Protein AF-A0A523IQF4-F1 (afdb_monomer_lite)

Secondary structure (DSSP, 8-state):
------------S-------------------HHHHHHHHHHHHHHHHHHHHHHHHHHHHHHHTTT-GGG-HHHHHHHHHHHHHHHHHHH-

Foldseek 3Di:
DDDDDDDDDDDDDDDDDDDDPPPDPPPPPCCDVVVVVVLVVQLVVLVVQLVVLVVVLVVQCVVVVNPVVSVVVSVVSNVVSVVSNVVSVVD

pLDDT: mean 75.74, std 21.33, range [42.34, 97.5]

Structure (mmCIF, N/CA/C/O backbone):
data_AF-A0A523IQF4-F1
#
_entry.id   AF-A0A523IQF4-F1
#
loop_
_atom_site.group_PDB
_atom_site.id
_atom_site.type_symbol
_atom_site.label_atom_id
_atom_site.label_alt_id
_atom_site.label_comp_id
_atom_site.label_asym_id
_atom_site.label_entity_id
_atom_site.label_seq_id
_atom_site.pdbx_PDB_ins_code
_atom_site.Cartn_x
_atom_site.Cartn_y
_atom_site.Cartn_z
_atom_site.occupancy
_atom_site.B_iso_or_equiv
_atom_site.auth_seq_id
_atom_site.auth_comp_id
_atom_site.auth_asym_id
_atom_site.auth_atom_id
_atom_site.pdbx_PDB_model_num
ATOM 1 N N . MET A 1 1 ? -54.817 -4.987 -25.267 1.00 45.91 1 MET A N 1
ATOM 2 C CA . MET A 1 1 ? -55.683 -6.123 -24.854 1.00 45.91 1 MET A CA 1
ATOM 3 C C . MET A 1 1 ? -54.756 -7.323 -24.716 1.00 45.91 1 MET A C 1
ATOM 5 O O . MET A 1 1 ? -54.039 -7.562 -25.669 1.00 45.91 1 MET A O 1
ATOM 9 N N . ARG A 1 2 ? -54.557 -8.036 -23.606 1.00 42.34 2 ARG A N 1
ATOM 10 C CA . ARG A 1 2 ? -55.343 -8.480 -22.432 1.00 42.34 2 ARG A CA 1
ATOM 11 C C . ARG A 1 2 ? -54.444 -8.251 -21.187 1.00 42.34 2 ARG A C 1
ATOM 13 O O . ARG A 1 2 ? -53.246 -8.444 -21.320 1.00 42.34 2 ARG A O 1
ATOM 20 N N . ARG A 1 3 ? -54.824 -7.691 -20.029 1.00 48.09 3 ARG A N 1
ATOM 21 C CA . ARG A 1 3 ? -55.879 -8.020 -19.043 1.00 48.09 3 ARG A CA 1
ATOM 22 C C . ARG A 1 3 ? -55.944 -9.502 -18.655 1.00 48.09 3 ARG A C 1
ATOM 24 O O . ARG A 1 3 ? -56.698 -10.240 -19.267 1.00 48.09 3 ARG A O 1
ATOM 31 N N . PHE A 1 4 ? -55.210 -9.853 -17.601 1.00 49.12 4 PHE A N 1
ATOM 32 C CA . PHE A 1 4 ? -55.544 -10.873 -16.595 1.00 49.12 4 PHE A CA 1
ATOM 33 C C . PHE A 1 4 ? -54.939 -10.349 -15.271 1.00 49.12 4 PHE A C 1
ATOM 35 O O . PHE A 1 4 ? -53.722 -10.284 -15.160 1.00 49.12 4 PHE A O 1
ATOM 42 N N . SER A 1 5 ? -55.668 -9.636 -14.400 1.00 45.59 5 SER A N 1
ATOM 43 C CA . SER A 1 5 ? -56.685 -10.116 -13.435 1.00 45.59 5 SER A CA 1
ATOM 44 C C . SER A 1 5 ? -56.166 -11.299 -12.612 1.00 45.59 5 SER A C 1
ATOM 46 O O . SER A 1 5 ? -56.110 -12.411 -13.118 1.00 45.59 5 SER A O 1
ATOM 48 N N . ILE A 1 6 ? -55.553 -11.025 -11.455 1.00 57.53 6 ILE A N 1
ATOM 49 C CA . ILE A 1 6 ? -56.139 -11.148 -10.099 1.00 57.53 6 ILE A CA 1
ATOM 50 C C . ILE A 1 6 ? -56.658 -12.563 -9.805 1.00 57.53 6 ILE A C 1
ATOM 52 O O . ILE A 1 6 ? -57.773 -12.902 -10.183 1.00 57.53 6 ILE A O 1
ATOM 56 N N . LEU A 1 7 ? -55.891 -13.314 -9.015 1.00 45.31 7 LEU A N 1
ATOM 57 C CA . LEU A 1 7 ? -56.393 -14.245 -8.000 1.00 45.31 7 LEU A CA 1
ATOM 58 C C . LEU A 1 7 ? -55.386 -14.181 -6.837 1.00 45.31 7 LEU A C 1
ATOM 60 O O . LEU A 1 7 ? -54.212 -14.464 -7.029 1.00 45.31 7 LEU A O 1
ATOM 64 N N . ALA A 1 8 ? -55.706 -13.520 -5.729 1.00 46.12 8 ALA A N 1
ATOM 65 C CA . ALA A 1 8 ? -56.632 -13.941 -4.676 1.00 46.12 8 ALA A CA 1
ATOM 66 C C . ALA A 1 8 ? -55.875 -14.633 -3.527 1.00 46.12 8 ALA A C 1
ATOM 68 O O . ALA A 1 8 ? -55.400 -15.753 -3.650 1.00 46.12 8 ALA A O 1
ATOM 69 N N . SER A 1 9 ? -55.867 -13.926 -2.394 1.00 50.06 9 SER A N 1
ATOM 70 C CA . SER A 1 9 ? -56.185 -14.496 -1.083 1.00 50.06 9 SER A CA 1
ATOM 71 C C . SER A 1 9 ? -55.169 -15.429 -0.426 1.00 50.06 9 SER A C 1
ATOM 73 O O . SER A 1 9 ? -55.341 -16.636 -0.456 1.00 50.06 9 SER A O 1
ATOM 75 N N . PHE A 1 10 ? -54.247 -14.849 0.346 1.00 47.56 10 PHE A N 1
ATOM 76 C CA . PHE A 1 10 ? -53.913 -15.366 1.681 1.00 47.56 10 PHE A CA 1
ATOM 77 C C . PHE A 1 10 ? -53.707 -14.183 2.639 1.00 47.56 10 PHE A C 1
ATOM 79 O O . PHE A 1 10 ? -52.598 -13.815 3.010 1.00 47.56 10 PHE A O 1
ATOM 86 N N . ILE A 1 11 ? -54.823 -13.535 2.989 1.00 56.22 11 ILE A N 1
ATOM 87 C CA . ILE A 1 11 ? -54.936 -12.797 4.249 1.00 56.22 11 ILE A CA 1
ATOM 88 C C . ILE A 1 11 ? -55.201 -13.852 5.321 1.00 56.22 11 ILE A C 1
ATOM 90 O O . ILE A 1 11 ? -56.102 -14.666 5.129 1.00 56.22 11 ILE A O 1
ATOM 94 N N . LEU A 1 12 ? -54.459 -13.758 6.426 1.00 47.59 12 LEU A N 1
ATOM 95 C CA . LEU A 1 12 ? -54.738 -14.220 7.796 1.00 47.59 12 LEU A CA 1
ATOM 96 C C . LEU A 1 12 ? -53.578 -15.042 8.354 1.00 47.59 12 LEU A C 1
ATOM 98 O O . LEU A 1 12 ? -53.064 -15.914 7.667 1.00 47.59 12 LEU A O 1
ATOM 102 N N . ILE A 1 13 ? -53.302 -14.809 9.649 1.00 54.47 13 ILE A N 1
ATOM 103 C CA . ILE A 1 13 ? -52.358 -15.517 10.539 1.00 54.47 13 ILE A CA 1
ATOM 104 C C . ILE A 1 13 ? -50.952 -14.865 10.451 1.00 54.47 13 ILE A C 1
ATOM 106 O O . ILE A 1 13 ? -50.214 -15.120 9.516 1.00 54.47 13 ILE A O 1
ATOM 110 N N . LEU A 1 14 ? -50.481 -13.959 11.320 1.00 48.38 14 LEU A N 1
ATOM 111 C CA . LEU A 1 14 ? -50.736 -13.716 12.742 1.00 48.38 14 LEU A CA 1
ATOM 112 C C . LEU A 1 14 ? -50.412 -12.256 13.106 1.00 48.38 14 LEU A C 1
ATOM 114 O O . LEU A 1 14 ? -49.251 -11.860 13.179 1.00 48.38 14 LEU A O 1
ATOM 118 N N . THR A 1 15 ? -51.432 -11.471 13.430 1.00 51.09 15 THR A N 1
ATOM 119 C CA . THR A 1 15 ? -51.321 -10.534 14.551 1.00 51.09 15 THR A CA 1
ATOM 120 C C . THR A 1 15 ? -51.575 -11.327 15.833 1.00 51.09 15 THR A C 1
ATOM 122 O O . THR A 1 15 ? -52.345 -12.283 15.808 1.00 51.09 15 THR A O 1
ATOM 125 N N . PHE A 1 16 ? -50.943 -10.915 16.933 1.00 53.59 16 PHE A N 1
ATOM 126 C CA . PHE A 1 16 ? -50.936 -11.541 18.266 1.00 53.59 16 PHE A CA 1
ATOM 127 C C . PHE A 1 16 ? -49.851 -12.591 18.517 1.00 53.59 16 PHE A C 1
ATOM 129 O O . PHE A 1 16 ? -50.133 -13.768 18.694 1.00 53.59 16 PHE A O 1
ATOM 136 N N . PHE A 1 17 ? -48.625 -12.114 18.739 1.00 50.00 17 PHE A N 1
ATOM 137 C CA . PHE A 1 17 ? -47.963 -12.454 19.998 1.00 50.00 17 PHE A CA 1
ATOM 138 C C . PHE A 1 17 ? -47.527 -11.168 20.707 1.00 50.00 17 PHE A C 1
ATOM 140 O O . PHE A 1 17 ? -46.860 -10.310 20.134 1.00 50.00 17 PHE A O 1
ATOM 147 N N . ALA A 1 18 ? -48.041 -11.044 21.930 1.00 50.19 18 ALA A N 1
ATOM 148 C CA . ALA A 1 18 ? -47.782 -10.071 22.984 1.00 50.19 18 ALA A CA 1
ATOM 149 C C . ALA A 1 18 ? -46.402 -9.383 22.889 1.00 50.19 18 ALA A C 1
ATOM 151 O O . ALA A 1 18 ? -45.382 -10.030 22.691 1.00 50.19 18 ALA A O 1
ATOM 152 N N . CYS A 1 19 ? -46.275 -8.064 23.066 1.00 50.06 19 CYS A N 1
ATOM 153 C CA . CYS A 1 19 ? -46.416 -7.391 24.367 1.00 50.06 19 CYS A CA 1
ATOM 154 C C . CYS A 1 19 ? -45.996 -8.276 25.561 1.00 50.06 19 CYS A C 1
ATOM 156 O O . CYS A 1 19 ? -46.699 -8.384 26.559 1.00 50.06 19 CYS A O 1
ATOM 158 N N . GLY A 1 20 ? -44.874 -8.980 25.420 1.00 43.06 20 GLY A N 1
ATOM 159 C CA . GLY A 1 20 ? -44.142 -9.579 26.522 1.00 43.06 20 GLY A CA 1
ATOM 160 C C . GLY A 1 20 ? -42.999 -8.647 26.886 1.00 43.06 20 GLY A C 1
ATOM 161 O O . GLY A 1 20 ? -42.110 -8.397 26.076 1.00 43.06 20 GLY A O 1
ATOM 162 N N . THR A 1 21 ? -43.036 -8.113 28.097 1.00 55.03 21 THR A N 1
ATOM 163 C CA . THR A 1 21 ? -41.935 -7.446 28.788 1.00 55.03 21 THR A CA 1
ATOM 164 C C . THR A 1 21 ? -40.707 -8.361 28.824 1.00 55.03 21 THR A C 1
ATOM 166 O O . THR A 1 21 ? -40.450 -9.044 29.811 1.00 55.03 21 THR A O 1
ATOM 169 N N . PHE A 1 22 ? -39.903 -8.364 27.760 1.00 49.12 22 PHE A N 1
ATOM 170 C CA . PHE A 1 22 ? -38.565 -8.941 27.809 1.00 49.12 22 PHE A CA 1
ATOM 171 C C . PHE A 1 22 ? -37.625 -7.924 28.456 1.00 49.12 22 PHE A C 1
ATOM 173 O O . PHE A 1 22 ? -36.854 -7.218 27.811 1.00 49.12 22 PHE A O 1
ATOM 180 N N . LYS A 1 23 ? -37.688 -7.867 29.789 1.00 52.84 23 LYS A N 1
ATOM 181 C CA . LYS A 1 23 ? -36.543 -7.484 30.613 1.00 52.84 23 LYS A CA 1
ATOM 182 C C . LYS A 1 23 ? -35.539 -8.640 30.540 1.00 52.84 23 LYS A C 1
ATOM 184 O O . LYS A 1 23 ? -35.364 -9.363 31.512 1.00 52.84 23 LYS A O 1
ATOM 189 N N . SER A 1 24 ? -34.915 -8.841 29.379 1.00 43.62 24 SER A N 1
ATOM 190 C CA . SER A 1 24 ? -33.633 -9.543 29.341 1.00 43.62 24 SER A CA 1
ATOM 191 C C . SER A 1 24 ? -32.571 -8.509 29.616 1.00 43.62 24 SER A C 1
ATOM 193 O O . SER A 1 24 ? -32.552 -7.452 28.982 1.00 43.62 24 SER A O 1
ATOM 195 N N . GLY A 1 25 ? -31.743 -8.812 30.612 1.00 48.06 25 GLY A N 1
ATOM 196 C CA . GLY A 1 25 ? -30.558 -8.053 30.953 1.00 48.06 25 GLY A CA 1
ATOM 197 C C . GLY A 1 25 ? -29.865 -7.614 29.680 1.00 48.06 25 GLY A C 1
ATOM 198 O O . GLY A 1 25 ? -29.606 -8.403 28.776 1.00 48.06 25 GLY A O 1
ATOM 199 N N . LYS A 1 26 ? -29.667 -6.308 29.606 1.00 42.72 26 LYS A N 1
ATOM 200 C CA . LYS A 1 26 ? -28.860 -5.645 28.612 1.00 42.72 26 LYS A CA 1
ATOM 201 C C . LYS A 1 26 ? -27.444 -6.207 28.791 1.00 42.72 26 LYS A C 1
ATOM 203 O O . LYS A 1 26 ? -26.624 -5.581 29.454 1.00 42.72 26 LYS A O 1
ATOM 208 N N . ASP A 1 27 ? -27.146 -7.358 28.195 1.00 49.44 27 ASP A N 1
ATOM 209 C CA . ASP A 1 27 ? -25.807 -7.640 27.694 1.00 49.44 27 ASP A CA 1
ATOM 210 C C . ASP A 1 27 ? -25.599 -6.647 26.548 1.00 49.44 27 ASP A C 1
ATOM 212 O O . ASP A 1 27 ? -25.586 -6.975 25.364 1.00 49.44 27 ASP A O 1
ATOM 216 N N . ILE A 1 28 ? -25.487 -5.360 26.910 1.00 45.75 28 ILE A N 1
ATOM 217 C CA . ILE A 1 28 ? -24.646 -4.481 26.131 1.00 45.75 28 ILE A CA 1
ATOM 218 C C . ILE A 1 28 ? -23.315 -5.202 26.242 1.00 45.75 28 ILE A C 1
ATOM 220 O O . ILE A 1 28 ? -22.696 -5.201 27.308 1.00 45.75 28 ILE A O 1
ATOM 224 N N . ALA A 1 29 ? -22.877 -5.835 25.161 1.00 55.03 29 ALA A N 1
ATOM 225 C CA . ALA A 1 29 ? -21.462 -5.829 24.888 1.00 55.03 29 ALA A CA 1
ATOM 226 C C . ALA A 1 29 ? -21.075 -4.357 25.035 1.00 55.03 29 ALA A C 1
ATOM 228 O O . ALA A 1 29 ? -21.409 -3.551 24.170 1.00 55.03 29 ALA A O 1
ATOM 229 N N . ILE A 1 30 ? -20.535 -3.969 26.199 1.00 47.12 30 ILE A N 1
ATOM 230 C CA . ILE A 1 30 ? -19.965 -2.646 26.409 1.00 47.12 30 ILE A CA 1
ATOM 231 C C . ILE A 1 30 ? -18.742 -2.655 25.505 1.00 47.12 30 ILE A C 1
ATOM 233 O O . ILE A 1 30 ? -17.608 -2.892 25.930 1.00 47.12 30 ILE A O 1
ATOM 237 N N . ASP A 1 31 ? -18.993 -2.469 24.216 1.00 50.81 31 ASP A N 1
ATOM 238 C CA . ASP A 1 31 ? -18.011 -1.994 23.290 1.00 50.81 31 ASP A CA 1
ATOM 239 C C . ASP A 1 31 ? -17.719 -0.595 23.807 1.00 50.81 31 ASP A C 1
ATOM 241 O O . ASP A 1 31 ? -18.504 0.343 23.670 1.00 50.81 31 ASP A O 1
ATOM 245 N N . SER A 1 32 ? -16.703 -0.523 24.667 1.00 53.22 32 SER A N 1
ATOM 246 C CA . SER A 1 32 ? -16.362 0.716 25.338 1.00 53.22 32 SER A CA 1
ATOM 247 C C . SER A 1 32 ? -16.156 1.765 24.246 1.00 53.22 32 SER A C 1
ATOM 249 O O . SER A 1 32 ? -15.474 1.462 23.268 1.00 53.22 32 SER A O 1
ATOM 251 N N . PRO A 1 33 ? -16.629 3.009 24.404 1.00 58.84 33 PRO A N 1
ATOM 252 C CA . PRO A 1 33 ? -16.344 4.082 23.443 1.00 58.84 33 PRO A CA 1
ATOM 253 C C . PRO A 1 33 ? -14.830 4.253 23.186 1.00 58.84 33 PRO A C 1
ATOM 255 O O . PRO A 1 33 ? -14.397 4.738 22.142 1.00 58.84 33 PRO A O 1
ATOM 258 N N . ILE A 1 34 ? -14.000 3.780 24.120 1.00 62.41 34 ILE A N 1
ATOM 259 C CA . ILE A 1 34 ? -12.544 3.645 24.003 1.00 62.41 34 ILE A CA 1
ATOM 260 C C . ILE A 1 34 ? -12.113 2.623 22.926 1.00 62.41 34 ILE A C 1
ATOM 262 O O . ILE A 1 34 ? -11.139 2.859 22.219 1.00 62.41 34 ILE A O 1
ATOM 266 N N . LYS A 1 35 ? -12.798 1.483 22.784 1.00 63.22 35 LYS A N 1
ATOM 267 C CA . LYS A 1 35 ? -12.494 0.459 21.769 1.00 63.22 35 LYS A CA 1
ATOM 268 C C . LYS A 1 35 ? -12.878 0.939 20.372 1.00 63.22 35 LYS A C 1
ATOM 270 O O . LYS A 1 35 ? -12.064 0.846 19.457 1.00 63.22 35 LYS A O 1
ATOM 275 N N . GLU A 1 36 ? -14.055 1.545 20.236 1.00 69.25 36 GLU A N 1
ATOM 276 C CA . GLU A 1 36 ? -14.519 2.107 18.964 1.00 69.25 36 GLU A CA 1
ATOM 277 C C . GLU A 1 36 ? -13.635 3.278 18.498 1.00 69.25 36 GLU A C 1
ATOM 279 O O . GLU A 1 36 ? -13.251 3.347 17.330 1.00 69.25 36 GLU A O 1
ATOM 284 N N . SER A 1 37 ? -13.243 4.177 19.410 1.00 71.12 37 SER A N 1
ATOM 285 C CA . SER A 1 37 ? -12.313 5.271 19.087 1.00 71.12 37 SER A CA 1
ATOM 286 C C . SER A 1 37 ? -10.921 4.769 18.697 1.00 71.12 37 SER A C 1
ATOM 288 O O . SER A 1 37 ? -10.364 5.260 17.716 1.00 71.12 37 SER A O 1
ATOM 290 N N . ARG A 1 38 ? -10.382 3.751 19.384 1.00 76.25 38 ARG A N 1
ATOM 291 C CA . ARG A 1 38 ? -9.111 3.110 19.000 1.00 76.25 38 ARG A CA 1
ATOM 292 C C . ARG A 1 38 ? -9.196 2.450 17.629 1.00 76.25 38 ARG A C 1
ATOM 294 O O . ARG A 1 38 ? -8.311 2.668 16.814 1.00 76.25 38 ARG A O 1
ATOM 301 N N . LYS A 1 39 ? -10.272 1.714 17.338 1.00 80.69 39 LYS A N 1
ATOM 302 C CA . LYS A 1 39 ? -10.494 1.095 16.022 1.00 80.69 39 LYS A CA 1
ATOM 303 C C . LYS A 1 39 ? -10.553 2.143 14.91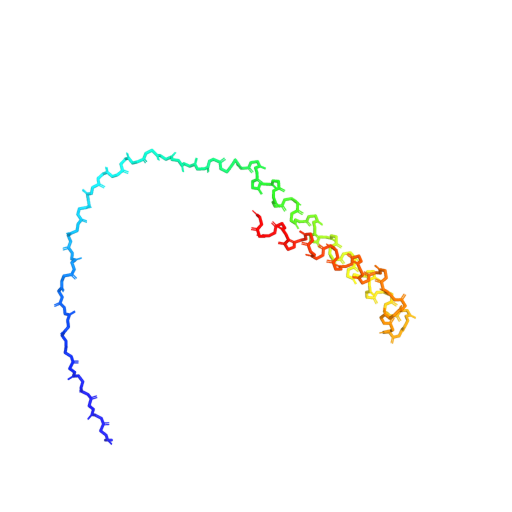0 1.00 80.69 39 LYS A C 1
ATOM 305 O O . LYS A 1 39 ? -9.879 1.995 13.895 1.00 80.69 39 LYS A O 1
ATOM 310 N N . LYS A 1 40 ? -11.287 3.241 15.121 1.00 80.56 40 LYS A N 1
ATOM 311 C CA . LYS A 1 40 ? -11.345 4.378 14.184 1.00 80.56 40 LYS A CA 1
ATOM 312 C C . LYS A 1 40 ? -9.972 5.020 13.963 1.00 80.56 40 LYS A C 1
ATOM 314 O O . LYS A 1 40 ? -9.625 5.332 12.826 1.00 80.56 40 LYS A O 1
ATOM 319 N N . GLN A 1 41 ? -9.181 5.186 15.022 1.00 85.81 41 GLN A N 1
ATOM 320 C CA . GLN A 1 41 ? -7.822 5.718 14.926 1.00 85.81 41 GLN A CA 1
ATOM 321 C C . GLN A 1 41 ? -6.893 4.772 14.150 1.00 85.81 41 GLN A C 1
ATOM 323 O O . GLN A 1 41 ? -6.189 5.227 13.249 1.00 85.81 41 GLN A O 1
ATOM 328 N N . SER A 1 42 ? -6.928 3.470 14.445 1.00 87.31 42 SER A N 1
ATOM 329 C CA . SER A 1 42 ? -6.136 2.458 13.736 1.00 87.31 42 SER A CA 1
ATOM 330 C C . SER A 1 42 ? -6.516 2.374 12.258 1.00 87.31 42 SER A C 1
ATOM 332 O O . SER A 1 42 ? -5.635 2.411 11.407 1.00 87.31 42 SER A O 1
ATOM 334 N N . LEU A 1 43 ? -7.813 2.375 11.932 1.00 90.38 43 LEU A N 1
ATOM 335 C CA . LEU A 1 43 ? -8.297 2.418 10.547 1.00 90.38 43 LEU A CA 1
ATOM 336 C C . LEU A 1 43 ? -7.851 3.683 9.810 1.00 90.38 43 LEU A C 1
ATOM 338 O O . LEU A 1 43 ? -7.470 3.616 8.644 1.00 90.38 43 LEU A O 1
ATOM 342 N N . SER A 1 44 ? -7.885 4.840 10.478 1.00 91.75 44 SER A N 1
ATOM 343 C CA . SER A 1 44 ? -7.402 6.090 9.889 1.00 91.75 44 SER A CA 1
ATOM 344 C C . SER A 1 44 ? -5.902 6.041 9.604 1.00 91.75 44 SER A C 1
ATOM 346 O O . SER A 1 44 ? -5.472 6.574 8.583 1.00 91.75 44 SER A O 1
ATOM 348 N N . LYS A 1 45 ? -5.108 5.435 10.493 1.00 92.88 45 LYS A N 1
ATOM 349 C CA . LYS A 1 45 ? -3.659 5.294 10.317 1.00 92.88 45 LYS A CA 1
ATOM 350 C C . LYS A 1 45 ? -3.334 4.325 9.179 1.00 92.88 45 LYS A C 1
ATOM 352 O O . LYS A 1 45 ? -2.627 4.717 8.259 1.00 92.88 45 LYS A O 1
ATOM 357 N N . ALA A 1 46 ? -3.945 3.141 9.183 1.00 93.38 46 ALA A N 1
ATOM 358 C CA . ALA A 1 46 ? -3.772 2.150 8.124 1.00 93.38 46 ALA A CA 1
ATOM 359 C C . ALA A 1 46 ? -4.188 2.707 6.751 1.00 93.38 46 ALA A C 1
ATOM 361 O O . ALA A 1 46 ? -3.484 2.532 5.764 1.00 93.38 46 ALA A O 1
ATOM 362 N N . ARG A 1 47 ? -5.274 3.491 6.680 1.00 94.19 47 ARG A N 1
ATOM 363 C CA . ARG A 1 47 ? -5.655 4.191 5.442 1.00 94.19 47 ARG A CA 1
ATOM 364 C C . ARG A 1 47 ? -4.573 5.162 4.957 1.00 94.19 47 ARG A C 1
ATOM 366 O O . ARG A 1 47 ? -4.314 5.232 3.759 1.00 94.19 47 ARG A O 1
ATOM 373 N N . GLN A 1 48 ? -3.968 5.935 5.860 1.00 96.31 48 GLN A N 1
ATOM 374 C CA . GLN A 1 48 ? -2.884 6.853 5.497 1.00 96.31 48 GLN A CA 1
ATOM 375 C C . GLN A 1 48 ? -1.642 6.101 5.010 1.00 96.31 48 GLN A C 1
ATOM 377 O O . GLN A 1 48 ? -0.981 6.578 4.089 1.00 96.31 48 GLN A O 1
ATOM 382 N N . GLU A 1 49 ? -1.346 4.941 5.598 1.00 95.75 49 GLU A N 1
ATOM 383 C CA . GLU A 1 49 ? -0.244 4.069 5.181 1.00 95.75 49 GLU A CA 1
ATOM 384 C C . GLU A 1 49 ? -0.496 3.507 3.775 1.00 95.75 49 GLU A C 1
ATOM 386 O O . GLU A 1 49 ? 0.334 3.736 2.899 1.00 95.75 49 GLU A O 1
ATOM 391 N N . VAL A 1 50 ? -1.699 2.991 3.486 1.00 96.19 50 VAL A N 1
ATOM 392 C CA . VAL A 1 50 ? -2.112 2.584 2.125 1.00 96.19 50 VAL A CA 1
ATOM 393 C C . VAL A 1 50 ? -1.989 3.728 1.114 1.00 96.19 50 VAL A C 1
ATOM 395 O O . VAL A 1 50 ? -1.488 3.549 0.005 1.00 96.19 50 VAL A O 1
ATOM 398 N N . GLU A 1 51 ? -2.449 4.935 1.455 1.00 97.00 51 GLU A N 1
ATOM 399 C CA . GLU A 1 51 ? -2.337 6.095 0.559 1.00 97.00 51 GLU A CA 1
ATOM 400 C C . GLU A 1 51 ? -0.880 6.544 0.356 1.00 97.00 51 GLU A C 1
ATOM 402 O O . GLU A 1 51 ? -0.547 7.161 -0.661 1.00 97.00 51 GLU A O 1
ATOM 407 N N . LYS A 1 52 ? -0.003 6.285 1.327 1.00 97.25 52 LYS A N 1
ATOM 408 C CA . LYS A 1 52 ? 1.427 6.571 1.229 1.00 97.25 52 LYS A CA 1
ATOM 409 C C . LYS A 1 52 ? 2.118 5.545 0.331 1.00 97.25 52 LYS A C 1
ATOM 411 O O . LYS A 1 52 ? 2.740 5.960 -0.644 1.00 97.25 52 LYS A O 1
ATOM 416 N N . SER A 1 53 ? 1.960 4.250 0.595 1.00 96.31 53 SER A N 1
ATOM 417 C CA . SER A 1 53 ? 2.565 3.190 -0.219 1.00 96.31 53 SER A CA 1
ATOM 418 C C . SER A 1 53 ? 2.027 3.176 -1.646 1.00 96.31 53 SER A C 1
ATOM 420 O O . SER A 1 53 ? 2.802 2.976 -2.578 1.00 96.31 53 SER A O 1
ATOM 422 N N . ARG A 1 54 ? 0.749 3.528 -1.862 1.00 97.19 54 ARG A N 1
ATOM 423 C CA . ARG A 1 54 ? 0.217 3.748 -3.218 1.00 97.19 54 ARG A CA 1
ATOM 424 C C . ARG A 1 54 ? 0.991 4.832 -3.963 1.00 97.19 54 ARG A C 1
ATOM 426 O O . ARG A 1 54 ? 1.372 4.629 -5.105 1.00 97.19 54 ARG A O 1
ATOM 433 N N . ARG A 1 55 ? 1.250 5.976 -3.319 1.00 97.50 55 ARG A N 1
ATOM 434 C CA . ARG A 1 55 ? 2.019 7.072 -3.934 1.00 97.50 55 ARG A CA 1
ATOM 435 C C . ARG A 1 55 ? 3.466 6.674 -4.207 1.00 97.50 55 ARG A C 1
ATOM 437 O O . ARG A 1 55 ? 4.021 7.085 -5.218 1.00 97.50 55 ARG A O 1
ATOM 444 N N . GLU A 1 56 ? 4.081 5.896 -3.322 1.00 96.44 56 GLU A N 1
ATOM 445 C CA . GLU A 1 56 ? 5.435 5.370 -3.530 1.00 96.44 56 GLU A CA 1
ATOM 446 C C . GLU A 1 56 ? 5.487 4.409 -4.725 1.00 96.44 56 GLU A C 1
ATOM 448 O O . GLU A 1 56 ? 6.375 4.542 -5.570 1.00 96.44 56 GLU A O 1
ATOM 453 N N . LEU A 1 57 ? 4.499 3.519 -4.850 1.00 96.50 57 LEU A N 1
ATOM 454 C CA . LEU A 1 57 ? 4.344 2.637 -6.004 1.00 96.50 57 LEU A CA 1
ATOM 455 C C . LEU A 1 57 ? 4.093 3.430 -7.292 1.00 96.50 57 LEU A C 1
ATOM 457 O O . LEU A 1 57 ? 4.803 3.218 -8.271 1.00 96.50 57 LEU A O 1
ATOM 461 N N . ASP A 1 58 ? 3.161 4.385 -7.282 1.00 96.56 58 ASP A N 1
ATOM 462 C CA . ASP A 1 58 ? 2.858 5.251 -8.429 1.00 96.56 58 ASP A CA 1
ATOM 463 C C . ASP A 1 58 ? 4.115 6.008 -8.898 1.00 96.56 58 ASP A C 1
ATOM 465 O O . ASP A 1 58 ? 4.413 6.058 -10.092 1.00 96.56 58 ASP A O 1
ATOM 469 N N . ASN A 1 59 ? 4.900 6.549 -7.960 1.00 97.25 59 ASN A N 1
ATOM 470 C CA . ASN A 1 59 ? 6.161 7.230 -8.259 1.00 97.25 59 ASN A CA 1
ATOM 471 C C . ASN A 1 59 ? 7.207 6.274 -8.843 1.00 97.25 59 ASN A C 1
ATOM 473 O O . ASN A 1 59 ? 7.912 6.632 -9.787 1.00 97.25 59 ASN A O 1
ATOM 477 N N . CYS A 1 60 ? 7.321 5.062 -8.298 1.00 96.75 60 CYS A N 1
ATOM 478 C CA . CYS A 1 60 ? 8.228 4.056 -8.832 1.00 96.75 60 CYS A CA 1
ATOM 479 C C . CYS A 1 60 ? 7.840 3.678 -10.268 1.00 96.75 60 CYS A C 1
ATOM 481 O O . CYS A 1 60 ? 8.681 3.720 -11.167 1.00 96.75 60 CYS A O 1
ATOM 483 N N . LEU A 1 61 ? 6.556 3.402 -10.512 1.00 96.31 61 LEU A N 1
ATOM 484 C CA . LEU A 1 61 ? 6.046 3.083 -11.843 1.00 96.31 61 LEU A CA 1
ATOM 485 C C . LEU A 1 61 ? 6.274 4.242 -12.815 1.00 96.31 61 LEU A C 1
ATOM 487 O O . LEU A 1 61 ? 6.729 4.010 -13.930 1.00 96.31 61 LEU A O 1
ATOM 491 N N . ALA A 1 62 ? 6.050 5.488 -12.395 1.00 96.88 62 ALA A N 1
ATOM 492 C CA . ALA A 1 62 ? 6.339 6.657 -13.222 1.00 96.88 62 ALA A CA 1
ATOM 493 C C . ALA A 1 62 ? 7.827 6.740 -13.616 1.00 96.88 62 ALA A C 1
ATOM 495 O O . ALA A 1 62 ? 8.142 7.005 -14.776 1.00 96.88 62 ALA A O 1
ATOM 496 N N . ASN A 1 63 ? 8.742 6.446 -12.686 1.00 97.00 63 ASN A N 1
ATOM 497 C CA . ASN A 1 63 ? 10.186 6.459 -12.944 1.00 97.00 63 ASN A CA 1
ATOM 498 C C . ASN A 1 63 ? 10.641 5.332 -13.883 1.00 97.00 63 ASN A C 1
ATOM 500 O O . ASN A 1 63 ? 11.571 5.520 -14.666 1.00 97.00 63 ASN A O 1
ATOM 504 N N . TYR A 1 64 ? 9.984 4.173 -13.826 1.00 95.25 64 TYR A N 1
ATOM 505 C CA . TYR A 1 64 ? 10.316 3.002 -14.642 1.00 95.25 64 TYR A CA 1
ATOM 506 C C . TYR A 1 64 ? 9.344 2.776 -15.806 1.00 95.25 64 TYR A C 1
ATOM 508 O O . TYR A 1 64 ? 9.234 1.663 -16.310 1.00 95.25 64 TYR A O 1
ATOM 516 N N . SER A 1 65 ? 8.654 3.825 -16.271 1.00 93.88 65 SER A N 1
ATOM 517 C CA . SER A 1 65 ? 7.743 3.761 -17.431 1.00 93.88 65 SER A CA 1
ATOM 518 C C . SER A 1 65 ? 6.646 2.686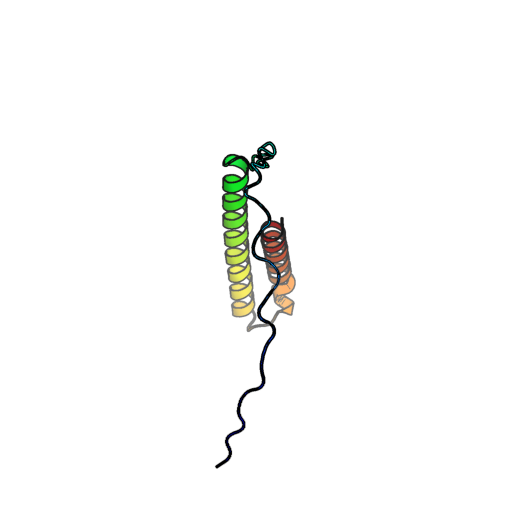 -17.318 1.00 93.88 65 SER A C 1
ATOM 520 O O . SER A 1 65 ? 6.216 2.118 -18.319 1.00 93.88 65 SER A O 1
ATOM 522 N N . GLY A 1 66 ? 6.198 2.396 -16.098 1.00 89.75 66 GLY A N 1
ATOM 523 C CA . GLY A 1 66 ? 5.181 1.392 -15.794 1.00 89.75 66 GLY A CA 1
ATOM 524 C C . GLY A 1 66 ? 5.712 -0.031 -15.617 1.00 89.75 66 GLY A C 1
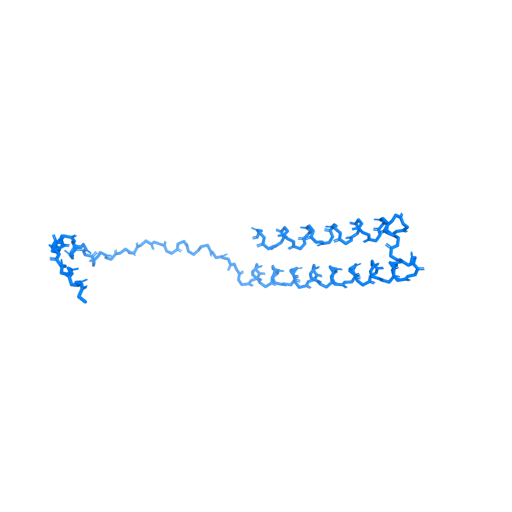ATOM 525 O O . GLY A 1 66 ? 4.907 -0.949 -15.487 1.00 89.75 66 GLY A O 1
ATOM 526 N N . ASP A 1 67 ? 7.031 -0.248 -15.600 1.00 91.19 67 ASP A N 1
ATOM 527 C CA . ASP A 1 67 ? 7.598 -1.579 -15.364 1.00 91.19 67 ASP A CA 1
ATOM 528 C C . ASP A 1 67 ? 7.449 -2.000 -13.892 1.00 91.19 67 ASP A C 1
ATOM 530 O O . ASP A 1 67 ? 8.282 -1.700 -13.031 1.00 91.19 67 ASP A O 1
ATOM 534 N N . GLU A 1 68 ? 6.386 -2.753 -13.607 1.00 89.94 68 GLU A N 1
ATOM 535 C CA . GLU A 1 68 ? 6.112 -3.286 -12.272 1.00 89.94 68 GLU A CA 1
ATOM 536 C C . GLU A 1 68 ? 7.222 -4.207 -11.743 1.00 89.94 68 GLU A C 1
ATOM 538 O O . GLU A 1 68 ? 7.360 -4.367 -10.529 1.00 89.94 68 GLU A O 1
ATOM 543 N N . THR A 1 69 ? 8.035 -4.827 -12.605 1.00 93.69 69 THR A N 1
ATOM 544 C CA . THR A 1 69 ? 9.117 -5.726 -12.161 1.00 93.69 69 THR A CA 1
ATOM 545 C C . THR A 1 69 ? 10.240 -4.968 -11.455 1.00 93.69 69 THR A C 1
ATOM 547 O O . THR A 1 69 ? 10.945 -5.537 -10.622 1.00 93.69 69 THR A O 1
ATOM 550 N N . LYS A 1 70 ? 10.376 -3.665 -11.730 1.00 92.50 70 LYS A N 1
ATOM 551 C CA . LYS A 1 70 ? 11.326 -2.770 -11.056 1.00 92.50 70 LYS A CA 1
ATOM 552 C C . LYS A 1 70 ? 10.798 -2.216 -9.734 1.00 92.50 70 LYS A C 1
ATOM 554 O O . LYS A 1 70 ? 11.599 -1.753 -8.930 1.00 92.50 70 LYS A O 1
ATOM 559 N N . CYS A 1 71 ? 9.491 -2.325 -9.499 1.00 96.06 71 CYS A N 1
ATOM 560 C CA . CYS A 1 71 ? 8.783 -1.772 -8.342 1.00 96.06 71 CYS A CA 1
ATOM 561 C C . CYS A 1 71 ? 8.171 -2.853 -7.441 1.00 96.06 71 CYS A C 1
ATOM 563 O O . CYS A 1 71 ? 7.189 -2.603 -6.744 1.00 96.06 71 CYS A O 1
ATOM 565 N N .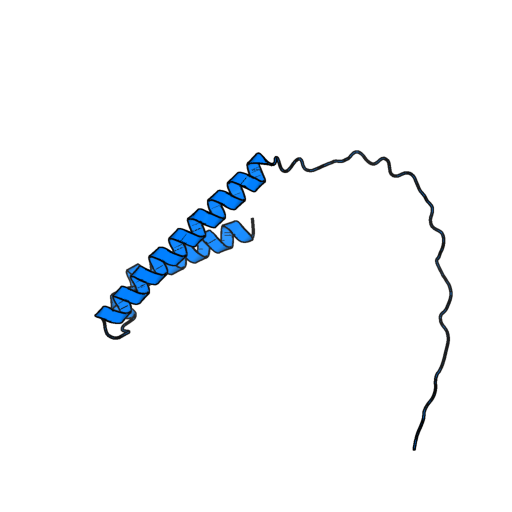 GLN A 1 72 ? 8.711 -4.079 -7.476 1.00 96.69 72 GLN A N 1
ATOM 566 C CA . GLN A 1 72 ? 8.161 -5.208 -6.714 1.00 96.69 72 GLN A CA 1
ATOM 567 C C . GLN A 1 72 ? 8.117 -4.923 -5.215 1.00 96.69 72 GLN A C 1
ATOM 569 O O . GLN A 1 72 ? 7.122 -5.227 -4.571 1.00 96.69 72 GLN A O 1
ATOM 574 N N . ARG A 1 73 ? 9.141 -4.258 -4.675 1.00 95.69 73 ARG A N 1
ATOM 575 C CA . ARG A 1 73 ? 9.188 -3.894 -3.258 1.00 95.69 73 ARG A CA 1
ATOM 576 C C . ARG A 1 73 ? 8.062 -2.928 -2.883 1.00 95.69 73 ARG A C 1
ATOM 578 O O . ARG A 1 73 ? 7.372 -3.133 -1.894 1.00 95.69 73 ARG A O 1
ATOM 585 N N . GLU A 1 74 ? 7.861 -1.873 -3.667 1.00 96.38 74 GLU A N 1
ATOM 586 C CA . GLU A 1 74 ? 6.805 -0.883 -3.443 1.00 96.38 74 GLU A CA 1
ATOM 587 C C . GLU A 1 74 ? 5.415 -1.518 -3.604 1.00 96.38 74 GLU A C 1
ATOM 589 O O . GLU A 1 74 ? 4.490 -1.189 -2.864 1.00 96.38 74 GLU A O 1
ATOM 594 N N . LYS A 1 75 ? 5.288 -2.485 -4.521 1.00 95.00 75 LYS A N 1
ATOM 595 C CA . LYS A 1 75 ? 4.073 -3.280 -4.722 1.00 95.00 75 LYS A CA 1
ATOM 596 C C . LYS A 1 75 ? 3.784 -4.201 -3.535 1.00 95.00 75 LYS A C 1
ATOM 598 O O . LYS A 1 75 ? 2.644 -4.265 -3.087 1.00 95.00 75 LYS A O 1
ATOM 603 N N . GLU A 1 76 ? 4.794 -4.885 -3.006 1.00 97.06 76 GLU A N 1
ATOM 604 C CA . GLU A 1 76 ? 4.679 -5.722 -1.805 1.00 97.06 76 GLU A CA 1
ATOM 605 C C . GLU A 1 76 ? 4.305 -4.896 -0.569 1.00 97.06 76 GLU A C 1
ATOM 607 O O . GLU A 1 76 ? 3.409 -5.290 0.179 1.00 97.06 76 GLU A O 1
ATOM 612 N N . ASN A 1 77 ? 4.916 -3.720 -0.395 1.00 96.12 77 ASN A N 1
ATOM 613 C CA . ASN A 1 77 ? 4.567 -2.793 0.682 1.00 96.12 77 ASN A CA 1
ATOM 614 C C . ASN A 1 77 ? 3.106 -2.338 0.569 1.00 96.12 77 ASN A C 1
ATOM 616 O O . ASN A 1 77 ? 2.357 -2.430 1.536 1.00 96.12 77 ASN A O 1
ATOM 620 N N . TYR A 1 78 ? 2.676 -1.918 -0.626 1.00 96.69 78 TYR A N 1
ATOM 621 C CA . TYR A 1 78 ? 1.285 -1.536 -0.868 1.00 96.69 78 TYR A CA 1
ATOM 622 C C . TYR A 1 78 ? 0.309 -2.679 -0.566 1.00 96.69 78 TYR A C 1
ATOM 624 O O . TYR A 1 78 ? -0.701 -2.467 0.103 1.00 96.69 78 TYR A O 1
ATOM 632 N N . ASN A 1 79 ? 0.617 -3.899 -1.013 1.00 97.06 79 ASN A N 1
ATOM 633 C CA . ASN A 1 79 ? -0.222 -5.066 -0.744 1.00 97.06 79 ASN A CA 1
ATOM 634 C C . ASN A 1 79 ? -0.325 -5.364 0.758 1.00 97.06 79 ASN A C 1
ATOM 636 O O . ASN A 1 79 ? -1.420 -5.644 1.241 1.00 97.06 79 ASN A O 1
ATOM 640 N N . THR A 1 80 ? 0.788 -5.259 1.487 1.00 97.06 80 THR A N 1
ATOM 641 C CA . THR A 1 80 ? 0.833 -5.471 2.942 1.00 97.06 80 THR A CA 1
ATOM 642 C C . THR A 1 80 ? -0.025 -4.440 3.673 1.00 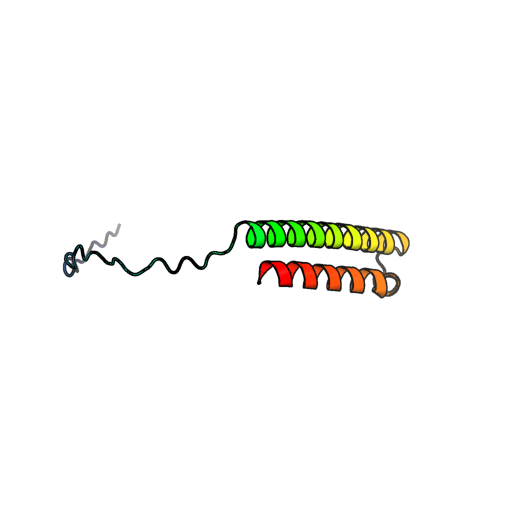97.06 80 THR A C 1
ATOM 644 O O . THR A 1 80 ? -0.866 -4.809 4.491 1.00 97.06 80 THR A O 1
ATOM 647 N N . ASP A 1 81 ? 0.109 -3.156 3.329 1.00 95.00 81 ASP A N 1
ATOM 648 C CA . ASP A 1 81 ? -0.683 -2.086 3.946 1.00 95.00 81 ASP A CA 1
ATOM 649 C C . ASP A 1 81 ? -2.185 -2.251 3.649 1.00 95.00 81 ASP A C 1
ATOM 651 O O . ASP A 1 81 ? -3.039 -1.984 4.500 1.00 95.00 81 ASP A O 1
ATOM 655 N N . VAL A 1 82 ? -2.533 -2.699 2.434 1.00 95.25 82 VAL A N 1
ATOM 656 C CA . VAL A 1 82 ? -3.923 -2.989 2.051 1.00 95.25 82 VAL A CA 1
ATOM 657 C C . VAL A 1 82 ? -4.472 -4.162 2.855 1.00 95.25 82 VAL A C 1
ATOM 659 O O . VAL A 1 82 ? -5.599 -4.079 3.343 1.00 95.25 82 VAL A O 1
ATOM 662 N N . GLU A 1 83 ? -3.699 -5.235 3.014 1.00 95.50 83 GLU A N 1
ATOM 663 C CA . GLU A 1 83 ? -4.091 -6.390 3.822 1.00 95.50 83 GLU A CA 1
ATOM 664 C C . GLU A 1 83 ? -4.324 -5.987 5.284 1.00 95.50 83 GLU A C 1
ATOM 666 O O . GLU A 1 83 ? -5.368 -6.320 5.853 1.00 95.50 83 GLU A O 1
ATOM 671 N N . GLU A 1 84 ? -3.428 -5.182 5.864 1.00 93.06 84 GLU A N 1
ATOM 672 C CA . GLU A 1 84 ? -3.596 -4.641 7.214 1.00 93.06 84 GLU A CA 1
ATOM 673 C C . GLU A 1 84 ? -4.879 -3.802 7.317 1.00 93.06 84 GLU A C 1
ATOM 675 O O . GLU A 1 84 ? -5.715 -4.039 8.194 1.00 93.06 84 GLU A O 1
ATOM 680 N N . TYR A 1 85 ? -5.104 -2.876 6.382 1.00 91.81 85 TYR A N 1
ATOM 681 C CA . TYR A 1 85 ? -6.305 -2.043 6.361 1.00 91.81 85 TYR A CA 1
ATOM 682 C C . TYR A 1 85 ? -7.602 -2.857 6.234 1.00 91.81 85 TYR A C 1
ATOM 684 O O . TYR A 1 85 ? -8.584 -2.565 6.924 1.00 91.81 85 TYR A O 1
ATOM 692 N N . VAL A 1 86 ? -7.624 -3.883 5.378 1.00 92.94 86 VAL A N 1
ATOM 693 C CA . VAL A 1 86 ? -8.781 -4.778 5.215 1.00 92.94 86 VAL A CA 1
ATOM 694 C C . VAL A 1 86 ? -9.010 -5.591 6.488 1.00 92.94 86 VAL A C 1
ATOM 696 O O . VAL A 1 86 ? -10.146 -5.663 6.960 1.00 92.94 86 VAL A O 1
ATOM 699 N N . SER A 1 87 ? -7.947 -6.120 7.101 1.00 91.00 87 SER A N 1
ATOM 700 C CA . SER A 1 87 ? -8.039 -6.902 8.340 1.00 91.00 87 SER A CA 1
ATOM 701 C C . SER A 1 87 ? -8.667 -6.110 9.498 1.00 91.00 87 SER A C 1
ATOM 703 O O . SER A 1 87 ? -9.435 -6.669 10.288 1.00 91.00 87 SER A O 1
ATOM 705 N N . LEU A 1 88 ? -8.402 -4.798 9.560 1.00 88.88 88 LEU A N 1
ATOM 706 C CA . LEU A 1 88 ? -8.948 -3.863 10.549 1.00 88.88 88 LEU A CA 1
ATOM 707 C C . LEU A 1 88 ? -10.397 -3.435 10.265 1.00 88.88 88 LEU A C 1
ATOM 709 O O . LEU A 1 88 ? -11.052 -2.891 11.156 1.00 88.88 88 LEU A O 1
ATOM 713 N N . GLN A 1 89 ? -10.893 -3.61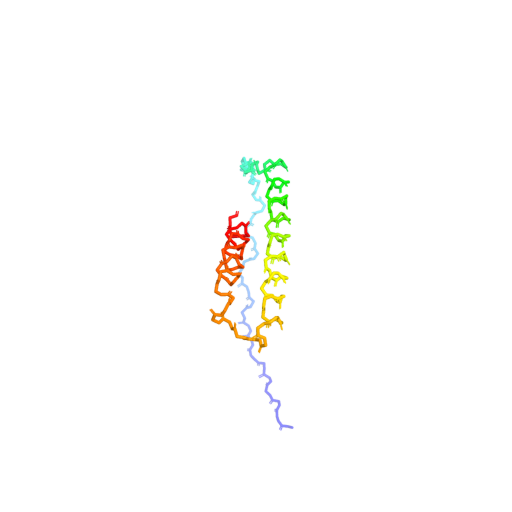5 9.036 1.00 81.31 89 GLN A N 1
ATOM 714 C CA . GLN A 1 89 ? -12.304 -3.388 8.702 1.00 81.31 89 GLN A CA 1
ATOM 715 C C . GLN A 1 89 ? -13.174 -4.598 9.039 1.00 81.31 89 GLN A C 1
ATOM 717 O O . GLN A 1 89 ? -14.337 -4.430 9.406 1.00 81.31 89 GLN A O 1
ATOM 722 N N . THR A 1 90 ? -12.623 -5.804 8.883 1.00 79.00 90 THR A N 1
ATOM 723 C CA . THR A 1 90 ? -13.337 -7.065 9.119 1.00 79.00 90 THR A CA 1
ATOM 724 C C . THR A 1 90 ? -13.335 -7.514 10.582 1.00 79.00 90 THR A C 1
ATOM 726 O O . THR A 1 90 ? -14.264 -8.209 10.988 1.00 79.00 90 THR A O 1
ATOM 729 N N . ASN A 1 91 ? -12.325 -7.119 11.369 1.00 58.19 91 ASN A N 1
ATOM 730 C CA . ASN A 1 91 ? -12.353 -7.145 12.844 1.00 58.19 91 ASN A CA 1
ATOM 731 C C . ASN A 1 91 ? -13.027 -5.882 13.354 1.00 58.19 91 ASN A C 1
ATOM 733 O O . ASN A 1 91 ? -13.729 -5.864 14.390 1.00 58.19 91 ASN A O 1
#

Radius of gyration: 27.56 Å; chains: 1; bounding box: 68×23×56 Å

Sequence (91 aa):
MRRFSILASFILILTFFACGTFKSGKDIAIDSPIKESRKKQSLSKARQEVEKSRRELDNCLANYSGDETKCQREKENYNTDVEEYVSLQTN